Protein AF-C6HN87-F1 (afdb_monomer_lite)

Structure (mmCIF, N/CA/C/O backbone):
data_AF-C6HN87-F1
#
_entry.id   AF-C6HN87-F1
#
loop_
_atom_site.group_PDB
_atom_site.id
_atom_site.type_symbol
_atom_site.label_atom_id
_atom_site.label_alt_id
_atom_site.label_comp_id
_atom_site.label_asym_id
_atom_site.label_entity_id
_atom_site.label_seq_id
_atom_site.pdbx_PDB_ins_code
_atom_site.Cartn_x
_atom_site.Cartn_y
_atom_site.Cartn_z
_atom_site.occupancy
_atom_site.B_iso_or_equiv
_atom_site.auth_seq_id
_atom_site.auth_comp_id
_atom_site.auth_asym_id
_atom_site.auth_atom_id
_atom_site.pdbx_PDB_model_num
ATOM 1 N N . MET A 1 1 ? -35.571 8.507 14.177 1.00 40.25 1 MET A N 1
ATOM 2 C CA . MET A 1 1 ? -35.336 7.620 13.005 1.00 40.25 1 MET A CA 1
ATOM 3 C C . MET A 1 1 ? -34.527 8.359 11.933 1.00 40.25 1 MET A C 1
ATOM 5 O O . MET A 1 1 ? -35.086 9.188 11.233 1.00 40.25 1 MET A O 1
ATOM 9 N N . SER A 1 2 ? -33.216 8.105 11.795 1.00 52.00 2 SER A N 1
ATOM 10 C CA . SER A 1 2 ? -32.386 8.744 10.750 1.00 52.00 2 SER A CA 1
ATOM 11 C C . SER A 1 2 ? -32.414 7.932 9.446 1.00 52.00 2 SER A C 1
ATOM 13 O O . SER A 1 2 ? -31.887 6.820 9.374 1.00 52.00 2 SER A O 1
ATOM 15 N N . LYS A 1 3 ? -33.056 8.481 8.406 1.00 55.38 3 LYS A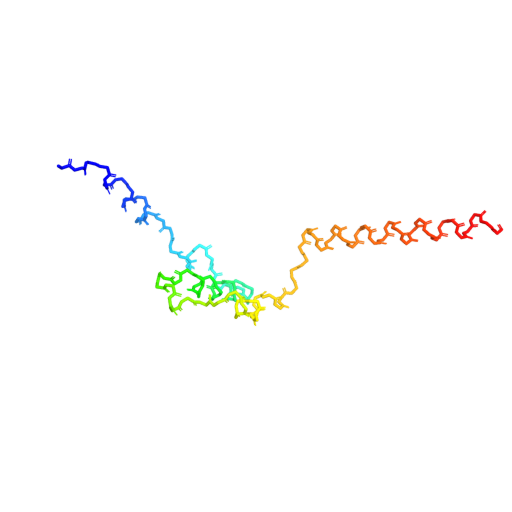 N 1
ATOM 16 C CA . LYS A 1 3 ? -33.322 7.832 7.103 1.00 55.38 3 LYS A CA 1
ATOM 17 C C . LYS A 1 3 ? -32.118 7.795 6.136 1.00 55.38 3 LYS A C 1
ATOM 19 O O . LYS A 1 3 ? -32.253 7.269 5.039 1.00 55.38 3 LYS A O 1
ATOM 24 N N . ARG A 1 4 ? -30.925 8.270 6.523 1.00 54.31 4 ARG A N 1
ATOM 25 C CA . ARG A 1 4 ? -29.750 8.393 5.620 1.00 54.31 4 ARG A CA 1
ATOM 26 C C . ARG A 1 4 ? -28.859 7.147 5.476 1.00 54.31 4 ARG A C 1
ATOM 28 O O . ARG A 1 4 ? -27.932 7.150 4.675 1.00 54.31 4 ARG A O 1
ATOM 35 N N . ARG A 1 5 ? -29.118 6.054 6.203 1.00 57.97 5 ARG A N 1
ATOM 36 C CA . ARG A 1 5 ? -28.205 4.884 6.247 1.00 57.97 5 ARG A CA 1
ATOM 37 C C . ARG A 1 5 ? -28.415 3.826 5.153 1.00 57.97 5 ARG A C 1
ATOM 39 O O . ARG A 1 5 ? -27.564 2.956 4.987 1.00 57.97 5 ARG A O 1
ATOM 46 N N . LYS A 1 6 ? -29.535 3.848 4.421 1.00 56.31 6 LYS A N 1
ATOM 47 C CA . LYS A 1 6 ? -29.898 2.746 3.504 1.00 56.31 6 LYS A CA 1
ATOM 48 C C . LYS A 1 6 ? -29.148 2.789 2.169 1.00 56.31 6 LYS A C 1
ATOM 50 O O . LYS A 1 6 ? -28.770 1.736 1.666 1.00 56.31 6 LYS A O 1
ATOM 55 N N . HIS A 1 7 ? -28.883 3.977 1.625 1.00 57.66 7 HIS A N 1
ATOM 56 C CA . HIS A 1 7 ? -28.232 4.101 0.317 1.00 57.66 7 HIS A CA 1
ATOM 57 C C . HIS A 1 7 ? -26.739 3.752 0.368 1.00 57.66 7 HIS A C 1
ATOM 59 O O . HIS A 1 7 ? -26.302 2.929 -0.429 1.00 57.66 7 HIS A O 1
ATOM 65 N N . HIS A 1 8 ? -25.987 4.232 1.367 1.00 63.31 8 HIS A N 1
ATOM 66 C CA . HIS A 1 8 ? -24.562 3.891 1.537 1.00 63.31 8 HIS A CA 1
ATOM 67 C C . HIS A 1 8 ? -24.301 2.378 1.583 1.00 63.31 8 HIS A C 1
ATOM 69 O O . HIS A 1 8 ? -23.377 1.885 0.945 1.00 63.31 8 HIS A O 1
ATOM 75 N N . ARG A 1 9 ? -25.149 1.615 2.285 1.00 66.56 9 ARG A N 1
ATOM 76 C CA . ARG A 1 9 ? -25.008 0.152 2.386 1.00 66.56 9 ARG A CA 1
ATOM 77 C C . ARG A 1 9 ? -25.241 -0.559 1.052 1.00 66.56 9 ARG A C 1
ATOM 79 O O . ARG A 1 9 ? -24.617 -1.587 0.808 1.00 66.56 9 ARG A O 1
ATOM 86 N N . LYS A 1 10 ? -26.134 -0.030 0.207 1.00 72.62 10 LYS A N 1
ATOM 87 C CA . LYS A 1 10 ? -26.395 -0.569 -1.135 1.00 72.62 10 LYS A CA 1
ATOM 88 C C . LYS A 1 10 ? -25.194 -0.340 -2.054 1.00 72.62 10 LYS A C 1
ATOM 90 O O . LYS A 1 10 ? -24.808 -1.272 -2.742 1.00 72.62 10 LYS A O 1
ATOM 95 N N . TYR A 1 11 ? -24.580 0.845 -2.001 1.00 71.25 11 TYR A N 1
ATOM 96 C CA . TYR A 1 11 ? -23.371 1.146 -2.775 1.00 71.25 11 TYR A CA 1
ATOM 97 C C . TYR A 1 11 ? -22.206 0.238 -2.391 1.00 71.25 11 TYR A C 1
ATOM 99 O O . TYR A 1 11 ? -21.653 -0.416 -3.263 1.00 71.25 11 TYR A O 1
ATOM 107 N N . VAL A 1 12 ? -21.899 0.115 -1.094 1.00 76.00 12 VAL A N 1
ATOM 108 C CA . VAL A 1 12 ? -20.794 -0.739 -0.618 1.00 76.00 12 VAL A CA 1
ATOM 109 C C . VAL A 1 12 ? -20.997 -2.206 -1.018 1.00 76.00 12 VAL A C 1
ATOM 111 O O . VAL A 1 12 ? -20.044 -2.871 -1.398 1.00 76.00 12 VAL A O 1
ATOM 114 N N . ARG A 1 13 ? -22.241 -2.706 -0.996 1.00 72.25 13 ARG A N 1
ATOM 115 C CA . ARG A 1 13 ? -22.568 -4.076 -1.430 1.00 72.25 13 ARG A CA 1
ATOM 116 C C . ARG A 1 13 ? -22.418 -4.318 -2.932 1.00 72.25 13 ARG A C 1
ATOM 118 O O . ARG A 1 13 ? -22.232 -5.461 -3.320 1.00 72.25 13 ARG A O 1
ATOM 125 N N . ALA A 1 14 ? -22.550 -3.280 -3.751 1.00 79.44 14 ALA A N 1
ATOM 126 C CA . ALA A 1 14 ? -22.377 -3.368 -5.199 1.00 79.44 14 ALA A CA 1
ATOM 127 C C . ALA A 1 14 ? -20.916 -3.146 -5.632 1.00 79.44 14 ALA A C 1
ATOM 129 O O . ALA A 1 14 ? -20.616 -3.243 -6.821 1.00 79.44 14 ALA A O 1
ATOM 130 N N . MET A 1 15 ? -20.009 -2.828 -4.700 1.00 84.44 15 MET A N 1
ATOM 131 C CA . MET A 1 15 ? -18.594 -2.678 -5.021 1.00 84.44 15 MET A CA 1
ATOM 132 C C . MET A 1 15 ? -17.928 -4.043 -5.160 1.00 84.44 15 MET A C 1
ATOM 134 O O . MET A 1 15 ? -18.169 -4.953 -4.367 1.00 84.44 15 MET A O 1
ATOM 138 N N . LYS A 1 16 ? -17.062 -4.150 -6.169 1.00 85.12 16 LYS A N 1
ATOM 139 C CA . LYS A 1 16 ? -16.199 -5.314 -6.367 1.00 85.12 16 LYS A CA 1
ATOM 140 C C . LYS A 1 16 ? -15.293 -5.497 -5.157 1.00 85.12 16 LYS A C 1
ATOM 142 O O . LYS A 1 16 ? -14.814 -4.516 -4.579 1.00 85.12 16 LYS A O 1
ATOM 147 N N . GLN A 1 17 ? -15.033 -6.747 -4.798 1.00 87.25 17 GLN A N 1
ATOM 148 C CA . GLN A 1 17 ? -14.047 -7.039 -3.766 1.00 87.25 17 GLN A CA 1
ATOM 149 C C . GLN A 1 17 ? -12.642 -6.690 -4.268 1.00 87.25 17 GLN A C 1
ATOM 151 O O . GLN A 1 17 ? -12.362 -6.721 -5.466 1.00 87.25 17 GLN A O 1
ATOM 156 N N . LEU A 1 18 ? -11.720 -6.395 -3.348 1.00 86.12 18 LEU A N 1
ATOM 157 C CA . LEU A 1 18 ? -10.367 -5.952 -3.707 1.00 86.12 18 LEU A CA 1
ATOM 158 C C . LEU A 1 18 ? -9.631 -6.951 -4.623 1.00 86.12 18 LEU A C 1
ATOM 160 O O . LEU A 1 18 ? -8.915 -6.544 -5.529 1.00 86.12 18 LEU A O 1
ATOM 164 N N . HIS A 1 19 ? -9.848 -8.255 -4.422 1.00 86.75 19 HIS A N 1
ATOM 165 C CA . HIS A 1 19 ? -9.251 -9.317 -5.242 1.00 86.75 19 HIS A CA 1
ATOM 166 C C . HIS A 1 19 ? -9.881 -9.464 -6.637 1.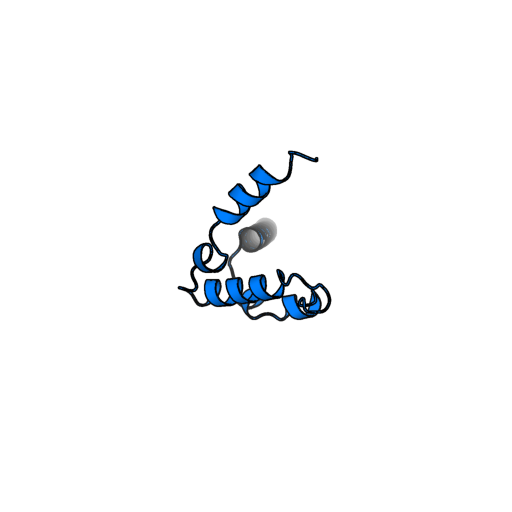00 86.75 19 HIS A C 1
ATOM 168 O O . HIS A 1 19 ? -9.255 -10.029 -7.527 1.00 86.75 19 HIS A O 1
ATOM 174 N N . GLU A 1 20 ? -11.106 -8.974 -6.830 1.00 89.25 20 GLU A N 1
ATOM 175 C CA . GLU A 1 20 ? -11.756 -8.903 -8.144 1.00 89.25 20 GLU A CA 1
ATOM 176 C C . GLU A 1 20 ? -11.357 -7.626 -8.888 1.00 89.25 20 GLU A C 1
ATOM 178 O O . GLU A 1 20 ? -11.311 -7.608 -10.116 1.00 89.25 20 GLU A O 1
ATOM 183 N N . PHE A 1 21 ? -11.078 -6.549 -8.146 1.00 89.31 21 PHE A N 1
ATOM 184 C CA . PHE A 1 21 ? -10.603 -5.287 -8.706 1.00 89.31 21 PHE A CA 1
ATOM 185 C C . PHE A 1 21 ? -9.137 -5.365 -9.151 1.00 89.31 21 PHE A C 1
ATOM 187 O O . PHE A 1 21 ? -8.788 -4.810 -10.189 1.00 89.31 21 PHE A O 1
ATOM 194 N N . ILE A 1 22 ? -8.294 -6.079 -8.396 1.00 89.69 22 ILE A N 1
ATOM 195 C CA . ILE A 1 22 ? -6.876 -6.307 -8.708 1.00 89.69 22 ILE A CA 1
ATOM 196 C C . ILE A 1 22 ? -6.650 -7.818 -8.812 1.00 89.69 22 ILE A C 1
ATOM 198 O O . ILE A 1 22 ? -6.325 -8.471 -7.814 1.00 89.69 22 ILE A O 1
ATOM 202 N N . PRO A 1 23 ? -6.837 -8.403 -10.007 1.00 90.25 23 PRO A N 1
ATOM 203 C CA . PRO A 1 23 ? -6.600 -9.820 -10.221 1.00 90.25 23 PRO A CA 1
ATOM 204 C C . PRO A 1 23 ? -5.121 -10.148 -10.024 1.00 90.25 23 PRO A C 1
ATOM 206 O O . PRO A 1 23 ? -4.245 -9.542 -10.640 1.00 90.25 23 PRO A O 1
ATOM 209 N N . ALA A 1 24 ? -4.842 -11.158 -9.205 1.00 90.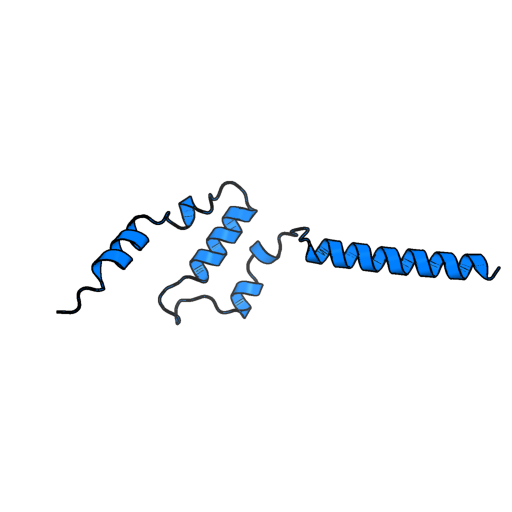00 24 ALA A N 1
ATOM 210 C CA . ALA A 1 24 ? -3.504 -11.662 -8.892 1.00 90.00 24 ALA A CA 1
ATOM 211 C C . ALA A 1 24 ? -2.870 -12.472 -10.051 1.00 90.00 24 ALA A C 1
ATOM 213 O O . ALA A 1 24 ? -2.308 -13.548 -9.840 1.00 90.00 24 ALA A O 1
ATOM 214 N N . THR A 1 25 ? -2.995 -11.980 -11.284 1.00 91.50 25 THR A N 1
ATOM 215 C CA . THR A 1 25 ? -2.535 -12.636 -12.518 1.00 91.50 25 THR A CA 1
ATOM 216 C C . THR A 1 25 ? -1.032 -12.484 -12.736 1.00 91.50 25 THR A C 1
ATOM 218 O O . THR A 1 25 ? -0.385 -13.419 -13.198 1.00 91.50 25 THR A O 1
ATOM 221 N N . THR A 1 26 ? -0.457 -11.345 -12.349 1.00 90.50 26 THR A N 1
ATOM 222 C CA . THR A 1 26 ? 0.981 -11.056 -12.450 1.00 90.50 26 THR A CA 1
ATOM 223 C C . THR A 1 26 ? 1.643 -11.047 -11.065 1.00 90.50 26 THR A C 1
ATOM 225 O O . THR A 1 26 ? 0.954 -10.808 -10.068 1.00 90.50 26 THR A O 1
ATOM 228 N N . PRO A 1 27 ? 2.967 -11.291 -10.955 1.00 89.31 27 PRO A N 1
ATOM 229 C CA . PRO A 1 27 ? 3.715 -11.108 -9.704 1.00 89.31 27 PRO A CA 1
ATOM 230 C C . PRO A 1 27 ? 3.521 -9.708 -9.106 1.00 89.31 27 PRO A C 1
ATOM 232 O O . PRO A 1 27 ? 3.216 -9.586 -7.920 1.00 89.31 27 PRO A O 1
ATOM 235 N N . PHE A 1 28 ? 3.515 -8.688 -9.966 1.00 89.44 28 PHE A N 1
ATOM 236 C CA . PHE A 1 28 ? 3.197 -7.314 -9.593 1.00 89.44 28 PHE A CA 1
ATOM 237 C C . PHE A 1 28 ? 1.836 -7.175 -8.929 1.00 89.44 28 PHE A C 1
ATOM 239 O O . PHE A 1 28 ? 1.746 -6.704 -7.795 1.00 89.44 28 PHE A O 1
ATOM 246 N N . ASN A 1 29 ? 0.771 -7.659 -9.570 1.00 90.94 29 ASN A N 1
ATOM 247 C CA . ASN A 1 29 ? -0.568 -7.573 -8.992 1.00 90.94 29 ASN A CA 1
ATOM 248 C C . ASN A 1 29 ? -0.702 -8.420 -7.722 1.00 90.94 29 ASN A C 1
ATOM 250 O O . ASN A 1 29 ? -1.427 -8.029 -6.809 1.00 90.94 29 ASN A O 1
ATOM 254 N N . LYS A 1 30 ? 0.002 -9.557 -7.627 1.00 92.94 30 LYS A N 1
ATOM 255 C CA . LYS A 1 30 ? 0.055 -10.375 -6.404 1.00 92.94 30 LYS A CA 1
ATOM 256 C C . LYS A 1 30 ? 0.650 -9.581 -5.244 1.00 92.94 30 LYS A C 1
ATOM 258 O O . LYS A 1 30 ? 0.033 -9.508 -4.182 1.00 92.94 30 LYS A O 1
ATOM 263 N N . HIS A 1 31 ? 1.811 -8.961 -5.449 1.00 93.25 31 HIS A N 1
ATOM 264 C CA . HIS A 1 31 ? 2.464 -8.147 -4.427 1.00 93.25 31 HIS A CA 1
ATOM 265 C C . HIS A 1 31 ? 1.686 -6.863 -4.124 1.00 93.25 31 HIS A C 1
ATOM 267 O O . HIS A 1 31 ? 1.609 -6.455 -2.966 1.00 93.25 31 HIS A O 1
ATOM 273 N N . PHE A 1 32 ? 1.056 -6.256 -5.126 1.00 92.62 32 PHE A N 1
ATOM 274 C CA . PHE A 1 32 ? 0.227 -5.072 -4.935 1.00 92.62 32 PHE A CA 1
ATOM 275 C C . PHE A 1 32 ? -1.010 -5.382 -4.086 1.00 92.62 32 PHE A C 1
ATOM 277 O O . PHE A 1 32 ? -1.287 -4.698 -3.098 1.00 92.62 32 PHE A O 1
ATOM 284 N N . LEU A 1 33 ? -1.720 -6.463 -4.421 1.00 94.56 33 LEU A N 1
ATOM 285 C CA . LEU A 1 33 ? -2.888 -6.923 -3.679 1.00 94.56 33 LEU A CA 1
ATOM 286 C C . LEU A 1 33 ? -2.531 -7.285 -2.231 1.00 94.56 33 LEU A C 1
ATOM 288 O O . LEU A 1 33 ? -3.285 -6.946 -1.317 1.00 94.56 33 LEU A O 1
ATOM 292 N N . ASP A 1 34 ? -1.391 -7.946 -2.008 1.00 94.94 34 ASP A N 1
ATOM 293 C CA . ASP A 1 34 ? -0.920 -8.275 -0.657 1.00 94.94 34 ASP A CA 1
ATOM 294 C C . ASP A 1 34 ? -0.634 -7.017 0.174 1.00 94.94 34 ASP A C 1
ATOM 296 O O . ASP A 1 34 ? -1.126 -6.882 1.299 1.00 94.94 34 ASP A O 1
ATOM 300 N N . LEU A 1 35 ? 0.066 -6.039 -0.411 1.00 95.50 35 LEU A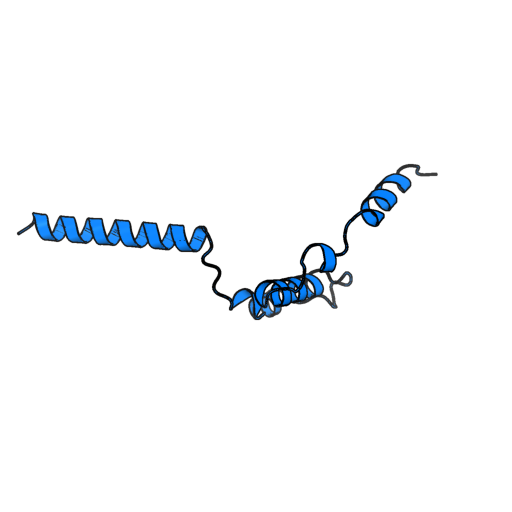 N 1
ATOM 301 C CA . LEU A 1 35 ? 0.341 -4.763 0.244 1.00 95.50 35 LEU A CA 1
ATOM 302 C C . LEU A 1 35 ? -0.956 -4.056 0.663 1.00 95.50 35 LEU A C 1
ATOM 304 O O . LEU A 1 35 ? -1.096 -3.652 1.821 1.00 95.50 35 LEU A O 1
ATOM 308 N N . LEU A 1 36 ? -1.926 -3.943 -0.249 1.00 94.88 36 LEU A N 1
ATOM 309 C CA . LEU A 1 36 ? -3.197 -3.272 0.031 1.00 94.88 36 LEU A CA 1
ATOM 310 C C . LEU A 1 36 ? -4.022 -3.994 1.096 1.00 94.88 36 LEU A C 1
ATOM 312 O O . LEU A 1 36 ? -4.608 -3.333 1.954 1.00 94.88 36 LEU A O 1
ATOM 316 N N . ARG A 1 37 ? -4.028 -5.332 1.110 1.00 94.62 37 ARG A N 1
ATOM 317 C CA . ARG A 1 37 ? -4.687 -6.106 2.176 1.00 94.62 37 ARG A CA 1
ATOM 318 C C . ARG A 1 37 ? -4.124 -5.774 3.555 1.00 94.62 37 ARG A C 1
ATOM 320 O O . ARG A 1 37 ? -4.884 -5.712 4.517 1.00 94.62 37 ARG A O 1
ATOM 327 N N . ARG A 1 38 ? -2.816 -5.520 3.651 1.00 95.00 38 ARG A N 1
ATOM 328 C CA . ARG A 1 38 ? -2.132 -5.177 4.908 1.00 95.00 38 ARG A CA 1
ATOM 329 C C . ARG A 1 38 ? -2.312 -3.709 5.312 1.00 95.00 38 ARG A C 1
ATOM 331 O O . ARG A 1 38 ? -2.298 -3.406 6.505 1.00 95.00 38 ARG A O 1
ATOM 338 N N . ILE A 1 39 ? -2.511 -2.805 4.347 1.00 95.56 39 ILE A N 1
ATOM 339 C CA . ILE A 1 39 ? -2.799 -1.377 4.584 1.00 95.56 39 ILE A CA 1
ATOM 340 C C . ILE A 1 39 ? -4.268 -1.155 4.963 1.00 95.56 39 ILE A C 1
ATOM 342 O O . ILE A 1 39 ? -4.559 -0.373 5.866 1.00 95.56 39 ILE A O 1
ATOM 346 N N . PHE A 1 40 ? -5.203 -1.848 4.314 1.00 93.25 40 PHE A N 1
ATOM 347 C CA . PHE A 1 40 ? -6.644 -1.682 4.537 1.00 93.25 40 PHE A CA 1
ATOM 348 C C . PHE A 1 40 ? -7.207 -2.546 5.669 1.00 93.25 40 PHE A C 1
ATOM 350 O O . PHE A 1 40 ? -8.420 -2.734 5.767 1.00 93.25 40 PHE A O 1
ATOM 357 N N . VAL A 1 41 ? -6.351 -3.031 6.571 1.00 93.75 41 VAL A N 1
ATOM 358 C CA . VAL A 1 41 ? -6.806 -3.658 7.815 1.00 93.75 41 VAL A CA 1
ATOM 359 C C . VAL A 1 41 ? -7.611 -2.638 8.624 1.00 93.75 41 VAL A C 1
ATOM 361 O O . VAL A 1 41 ? -7.170 -1.503 8.856 1.00 93.75 41 VAL A O 1
ATOM 364 N N . TYR A 1 42 ? -8.816 -3.048 9.024 1.00 90.12 42 TYR A N 1
ATOM 365 C CA . TYR A 1 42 ? -9.769 -2.201 9.740 1.00 90.12 42 TYR A CA 1
ATOM 366 C C . TYR A 1 42 ? -9.219 -1.749 11.095 1.00 90.12 42 TYR A C 1
ATOM 368 O O . TYR A 1 42 ? -9.225 -0.558 11.395 1.00 90.12 42 TYR A O 1
ATOM 376 N N . ASP A 1 43 ? -8.705 -2.694 11.884 1.00 94.00 43 ASP A N 1
ATOM 377 C CA . ASP A 1 43 ? -8.068 -2.394 13.161 1.00 94.00 43 ASP A CA 1
ATOM 378 C C . ASP A 1 43 ? -6.691 -1.735 12.937 1.00 94.00 43 ASP A C 1
ATOM 380 O O . ASP A 1 43 ? -5.797 -2.369 12.366 1.00 94.00 43 ASP A O 1
ATOM 384 N N . PRO A 1 44 ? -6.477 -0.486 13.391 1.00 92.06 44 PRO A N 1
ATOM 385 C CA . PRO A 1 44 ? -5.207 0.210 13.211 1.00 92.06 44 PRO A CA 1
ATOM 386 C C . PRO A 1 44 ? -4.040 -0.463 13.941 1.00 92.06 44 PRO A C 1
ATOM 388 O O . PRO A 1 44 ? -2.907 -0.321 13.491 1.00 92.06 44 PRO A O 1
ATOM 391 N N . LYS A 1 45 ? -4.289 -1.206 15.031 1.00 93.50 45 LYS A N 1
ATOM 392 C CA . LYS A 1 45 ? -3.224 -1.921 15.760 1.00 93.50 45 LYS A CA 1
ATOM 393 C C . LYS A 1 45 ? -2.692 -3.118 14.974 1.00 93.50 45 LYS A C 1
ATOM 395 O O . LYS A 1 45 ? -1.520 -3.457 15.090 1.00 93.50 45 LYS A O 1
ATOM 400 N N . SER A 1 46 ? -3.555 -3.723 14.163 1.00 93.19 46 SER A N 1
ATOM 401 C CA . SER A 1 46 ? -3.237 -4.861 13.297 1.00 93.19 46 SER A CA 1
ATOM 402 C C . SER A 1 46 ? -2.748 -4.438 11.902 1.00 93.19 46 SER A C 1
ATOM 404 O O . SER A 1 46 ? -2.312 -5.275 11.111 1.00 93.19 46 SER A O 1
ATOM 406 N N . ARG A 1 47 ? -2.828 -3.142 11.573 1.00 96.50 47 ARG A N 1
ATOM 407 C CA . ARG A 1 47 ? -2.401 -2.580 10.286 1.00 96.50 47 ARG A CA 1
ATOM 408 C C . ARG A 1 47 ? -0.880 -2.496 10.197 1.00 96.50 47 ARG A C 1
ATOM 410 O O . ARG A 1 47 ? -0.198 -2.151 11.159 1.00 96.50 47 ARG A O 1
ATOM 417 N N . ILE A 1 48 ? -0.342 -2.752 9.007 1.00 96.81 48 ILE A N 1
ATOM 418 C CA . ILE A 1 48 ? 1.087 -2.570 8.738 1.00 96.81 48 ILE A CA 1
ATOM 419 C C . ILE A 1 48 ? 1.511 -1.103 8.939 1.00 96.81 48 ILE A C 1
ATOM 421 O O . ILE A 1 48 ? 0.810 -0.172 8.543 1.00 96.81 48 ILE A O 1
ATOM 425 N N . THR A 1 49 ? 2.688 -0.884 9.524 1.00 96.31 49 THR A N 1
ATOM 426 C CA . THR A 1 49 ? 3.266 0.465 9.658 1.00 96.31 49 THR A CA 1
ATOM 427 C C . THR A 1 49 ? 3.864 0.954 8.337 1.00 96.31 49 THR A C 1
ATOM 429 O O . THR A 1 49 ? 4.274 0.149 7.500 1.00 96.31 49 THR A O 1
ATOM 432 N N . ALA A 1 50 ? 4.026 2.270 8.169 1.00 94.19 50 ALA A N 1
ATOM 433 C CA . ALA A 1 50 ? 4.671 2.839 6.979 1.00 94.19 50 ALA A CA 1
ATOM 434 C C . ALA A 1 50 ? 6.083 2.263 6.742 1.00 94.19 50 ALA A C 1
ATOM 436 O O . ALA A 1 50 ? 6.425 1.870 5.630 1.00 94.19 50 ALA A O 1
ATOM 437 N N . LYS A 1 51 ? 6.883 2.111 7.807 1.00 95.31 51 LYS A N 1
ATOM 438 C CA . LYS A 1 51 ? 8.234 1.526 7.732 1.00 95.31 51 LYS A CA 1
ATOM 439 C C . LYS A 1 51 ? 8.221 0.069 7.261 1.00 95.31 51 LYS A C 1
ATOM 441 O O . LYS A 1 51 ? 9.143 -0.362 6.577 1.00 95.31 51 LYS A O 1
ATOM 446 N N . GLN A 1 52 ? 7.208 -0.702 7.647 1.00 95.00 52 GLN A N 1
ATOM 447 C CA . GLN A 1 52 ? 7.039 -2.079 7.185 1.00 95.00 52 GLN A CA 1
ATOM 448 C C . GLN A 1 52 ? 6.504 -2.126 5.746 1.00 95.00 52 GLN A C 1
ATOM 450 O O . GLN A 1 52 ? 6.954 -2.968 4.975 1.00 95.00 52 GLN A O 1
ATOM 455 N N . ALA A 1 53 ? 5.606 -1.211 5.369 1.00 94.88 53 ALA A N 1
ATOM 456 C CA . ALA A 1 53 ? 5.088 -1.094 4.008 1.00 94.88 53 ALA A CA 1
ATOM 457 C C . ALA A 1 53 ? 6.204 -0.780 3.002 1.00 94.88 53 ALA A C 1
ATOM 459 O O . ALA A 1 53 ? 6.300 -1.455 1.985 1.00 94.88 53 ALA A O 1
ATOM 460 N N . LEU A 1 54 ? 7.117 0.140 3.328 1.00 92.31 54 LEU A N 1
ATOM 461 C CA . LEU A 1 54 ? 8.276 0.459 2.481 1.00 92.31 54 LEU A CA 1
ATOM 462 C C . LEU A 1 54 ? 9.218 -0.735 2.249 1.00 92.31 54 LEU A C 1
ATOM 464 O O . LEU A 1 54 ? 9.952 -0.763 1.268 1.00 92.31 54 LEU A O 1
ATOM 468 N N . LYS A 1 55 ? 9.209 -1.737 3.137 1.00 94.50 55 LYS A N 1
ATOM 469 C CA . LYS A 1 55 ? 9.999 -2.971 2.980 1.00 94.50 55 LYS A CA 1
ATOM 470 C C . LYS A 1 55 ? 9.293 -4.038 2.135 1.00 94.50 55 LYS A C 1
ATOM 472 O O . LYS A 1 55 ? 9.860 -5.112 1.926 1.00 94.50 55 LYS A O 1
ATOM 477 N N . HIS A 1 56 ? 8.060 -3.788 1.701 1.00 94.94 56 HIS A N 1
ATOM 478 C CA . HIS A 1 56 ? 7.254 -4.758 0.973 1.00 94.94 56 HIS A CA 1
ATOM 479 C C . HIS A 1 56 ? 7.843 -5.060 -0.419 1.00 94.94 56 HIS A C 1
ATOM 481 O O . HIS A 1 56 ? 8.291 -4.126 -1.085 1.00 94.94 56 HIS A O 1
ATOM 487 N N . PRO A 1 57 ? 7.805 -6.321 -0.906 1.00 92.62 57 PRO A N 1
ATOM 488 C CA . PRO A 1 57 ? 8.327 -6.693 -2.227 1.00 92.62 57 PRO A CA 1
ATOM 489 C C . PRO A 1 57 ? 7.765 -5.877 -3.393 1.00 92.62 57 PRO A C 1
ATOM 491 O O . PRO A 1 57 ? 8.479 -5.644 -4.357 1.00 92.62 57 PRO A O 1
ATOM 494 N N . TRP A 1 58 ? 6.531 -5.381 -3.271 1.00 91.56 58 TRP A N 1
ATOM 495 C CA . TRP A 1 58 ? 5.914 -4.514 -4.282 1.00 91.56 58 TRP A CA 1
ATOM 496 C C . TRP A 1 58 ? 6.760 -3.272 -4.611 1.00 91.56 58 TRP A C 1
ATOM 498 O O . TRP A 1 58 ? 6.867 -2.901 -5.768 1.00 91.56 58 TRP A O 1
ATOM 508 N N . PHE A 1 59 ? 7.431 -2.676 -3.618 1.00 88.25 59 PHE A N 1
ATOM 509 C CA . PHE A 1 59 ? 8.309 -1.516 -3.834 1.00 88.25 59 PHE A CA 1
ATOM 510 C C . PHE A 1 59 ? 9.680 -1.876 -4.425 1.00 88.25 59 PHE A C 1
ATOM 512 O O . PHE A 1 59 ? 10.457 -0.983 -4.749 1.00 88.25 59 PHE A O 1
ATOM 519 N N . LYS A 1 60 ? 10.016 -3.168 -4.519 1.00 83.94 60 LYS A N 1
ATOM 520 C CA . LYS A 1 60 ? 11.267 -3.634 -5.134 1.00 83.94 60 LYS A CA 1
ATOM 521 C C . LYS A 1 60 ? 11.114 -3.906 -6.624 1.00 83.94 60 LYS A C 1
ATOM 523 O O . LYS A 1 60 ? 12.122 -3.973 -7.321 1.00 83.94 60 LYS A O 1
ATOM 528 N N . GLU A 1 61 ? 9.889 -4.101 -7.100 1.00 74.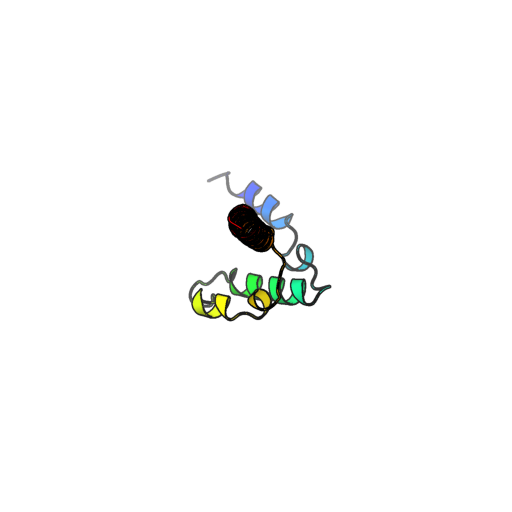00 61 GLU A N 1
ATOM 529 C CA . GLU A 1 61 ? 9.643 -4.232 -8.527 1.00 74.00 61 GLU A CA 1
ATOM 530 C C . GLU A 1 61 ? 9.823 -2.859 -9.177 1.00 74.00 61 GLU A C 1
ATOM 532 O O . GLU A 1 61 ? 9.157 -1.889 -8.816 1.00 74.00 61 GLU A O 1
ATOM 537 N N . SER A 1 62 ? 10.782 -2.760 -10.101 1.00 62.06 62 SER A N 1
ATOM 538 C CA . SER A 1 62 ? 11.041 -1.520 -10.823 1.00 62.06 62 SER A CA 1
ATOM 539 C C . SER A 1 62 ? 9.887 -1.257 -11.781 1.00 62.06 62 SER A C 1
ATOM 541 O O . SER A 1 62 ? 9.825 -1.823 -12.874 1.00 62.06 62 SER A O 1
ATOM 543 N N . ILE A 1 63 ? 8.972 -0.391 -11.375 1.00 66.44 63 ILE A N 1
ATOM 544 C CA . ILE A 1 63 ? 8.047 0.230 -12.307 1.00 66.44 63 ILE A CA 1
ATOM 545 C C . ILE A 1 63 ? 8.825 1.384 -12.928 1.00 66.44 63 ILE A C 1
ATOM 547 O O . ILE A 1 63 ? 9.294 2.275 -12.216 1.00 66.44 63 ILE A O 1
ATOM 551 N N . ILE A 1 64 ? 9.011 1.347 -14.244 1.00 57.56 64 ILE A N 1
ATOM 552 C CA . ILE A 1 64 ? 9.371 2.547 -14.993 1.00 57.56 64 ILE A CA 1
ATOM 553 C C . ILE A 1 64 ? 8.126 3.434 -14.920 1.00 57.56 64 ILE A C 1
ATOM 555 O O . ILE A 1 64 ? 7.200 3.285 -15.707 1.00 57.56 64 ILE A O 1
ATOM 559 N N . ASP A 1 65 ? 8.040 4.224 -13.856 1.00 63.81 65 ASP A N 1
ATOM 560 C CA . ASP A 1 65 ? 6.960 5.179 -13.642 1.00 63.81 65 ASP A CA 1
ATOM 561 C C . ASP A 1 65 ? 7.280 6.493 -14.364 1.00 63.81 65 ASP A C 1
ATOM 563 O O . ASP A 1 65 ? 8.455 6.828 -14.552 1.00 63.81 65 ASP A O 1
ATOM 567 N N . ASP A 1 66 ? 6.255 7.267 -14.717 1.00 65.75 66 ASP A N 1
ATOM 568 C CA . ASP A 1 66 ? 6.398 8.533 -15.449 1.00 65.75 66 ASP A CA 1
ATOM 569 C C . ASP A 1 66 ? 7.340 9.513 -14.726 1.00 65.75 66 ASP A C 1
ATOM 571 O O . ASP A 1 66 ? 8.098 10.251 -15.359 1.00 65.75 66 ASP A O 1
ATOM 575 N N . GLY A 1 67 ? 7.373 9.479 -13.387 1.00 67.12 67 GLY A N 1
ATOM 576 C CA . GLY A 1 67 ? 8.331 10.258 -12.597 1.00 67.12 67 GLY A CA 1
ATOM 577 C C . GLY A 1 67 ? 9.787 9.799 -12.763 1.00 67.12 67 GLY A C 1
ATOM 578 O O . GLY A 1 67 ? 10.708 10.622 -12.756 1.00 67.12 67 GLY A O 1
ATOM 579 N N . THR A 1 68 ? 10.006 8.497 -12.957 1.00 73.69 68 THR A N 1
ATOM 580 C CA . THR A 1 68 ? 11.333 7.918 -13.223 1.00 73.69 68 THR A CA 1
ATOM 581 C C . THR A 1 68 ? 11.814 8.292 -14.627 1.00 73.69 68 THR A C 1
ATOM 583 O O . THR A 1 68 ? 12.973 8.684 -14.792 1.00 73.69 68 THR A O 1
ATOM 586 N N . GLU A 1 69 ? 10.921 8.264 -15.618 1.00 73.19 69 GLU A N 1
ATOM 587 C CA . GLU A 1 69 ? 11.231 8.679 -16.992 1.00 73.19 69 GLU A CA 1
ATOM 588 C C . GLU A 1 69 ? 11.473 10.188 -17.100 1.00 73.19 69 GLU A C 1
ATOM 590 O O . GLU A 1 69 ? 12.443 10.611 -17.730 1.00 73.19 69 GLU A O 1
ATOM 595 N N . ALA A 1 70 ? 10.684 11.016 -16.410 1.00 80.19 70 ALA A N 1
ATOM 596 C CA . ALA A 1 70 ? 10.898 12.463 -16.371 1.00 80.19 70 ALA A CA 1
ATOM 597 C C . ALA A 1 70 ? 12.282 12.831 -15.802 1.00 80.19 70 ALA A C 1
ATOM 599 O O . ALA A 1 70 ? 12.985 13.683 -16.358 1.00 80.19 70 ALA A O 1
ATOM 600 N N . LEU A 1 71 ? 12.716 12.156 -14.728 1.00 79.12 71 LEU A N 1
ATOM 601 C CA . LEU A 1 71 ? 14.059 12.339 -14.171 1.00 79.12 71 LEU A CA 1
ATOM 602 C C . LEU A 1 71 ? 15.142 11.929 -15.178 1.00 79.12 71 LEU A C 1
ATOM 604 O O . LEU A 1 71 ? 16.138 12.645 -15.330 1.00 79.12 71 LEU A O 1
ATOM 608 N N . ARG A 1 72 ? 14.944 10.803 -15.873 1.00 80.88 72 ARG A N 1
ATOM 609 C CA . ARG A 1 72 ? 15.866 10.289 -16.893 1.00 80.88 72 ARG A CA 1
ATOM 610 C C . ARG A 1 72 ? 16.026 11.275 -18.049 1.00 80.88 72 ARG A C 1
ATOM 612 O O . ARG A 1 72 ? 17.154 11.632 -18.390 1.00 80.88 72 ARG A O 1
ATOM 619 N N . ILE A 1 73 ? 14.914 11.776 -18.588 1.00 83.12 73 ILE A N 1
ATOM 620 C CA . ILE A 1 73 ? 14.885 12.777 -19.663 1.00 83.12 73 ILE A CA 1
ATOM 621 C C . ILE A 1 73 ? 15.602 14.055 -19.213 1.00 83.12 73 ILE A C 1
ATOM 623 O O . ILE A 1 73 ? 16.493 14.547 -19.906 1.00 83.12 73 ILE A O 1
ATOM 627 N N . GLY A 1 74 ? 15.304 14.558 -18.011 1.00 87.50 74 GLY A N 1
ATOM 628 C CA . GLY A 1 74 ? 15.961 15.753 -17.475 1.00 87.50 74 GLY A CA 1
ATOM 629 C C . GLY A 1 74 ? 17.466 15.579 -17.220 1.00 87.50 74 GLY A C 1
ATOM 630 O O . GLY A 1 74 ? 18.234 16.540 -17.300 1.00 87.50 74 GLY A O 1
ATOM 631 N N . GLN A 1 75 ? 17.930 14.371 -16.890 1.00 89.75 75 GLN A N 1
ATOM 632 C CA . GLN A 1 75 ? 19.363 14.066 -16.793 1.00 89.75 75 GLN A CA 1
ATOM 633 C C . GLN A 1 75 ? 20.031 14.014 -18.169 1.00 89.75 75 GLN A C 1
ATOM 635 O O . GLN A 1 75 ? 21.141 14.529 -18.311 1.00 89.75 75 GLN A O 1
ATOM 640 N N . GLN A 1 76 ? 19.358 13.436 -19.166 1.00 89.38 76 GLN A N 1
ATOM 641 C CA . GLN A 1 76 ? 19.870 13.343 -20.530 1.00 89.38 76 GLN A CA 1
ATOM 642 C C . GLN A 1 76 ? 20.030 14.734 -21.158 1.00 89.38 76 GLN A C 1
ATOM 644 O O . GLN A 1 76 ? 21.131 15.081 -21.573 1.00 89.38 76 GLN A O 1
ATOM 649 N N . ILE A 1 77 ? 18.997 15.583 -21.073 1.00 89.88 77 ILE A N 1
ATOM 650 C CA . ILE A 1 77 ? 19.035 16.968 -21.578 1.00 89.88 77 ILE A CA 1
ATOM 651 C C . ILE A 1 77 ? 20.217 17.746 -20.981 1.00 89.88 77 ILE A C 1
ATOM 653 O O . ILE A 1 77 ? 20.936 18.445 -21.691 1.00 89.88 77 ILE A O 1
ATOM 657 N N . ARG A 1 78 ? 20.462 17.604 -19.671 1.00 88.88 78 ARG A N 1
ATOM 658 C CA . ARG A 1 78 ? 21.596 18.264 -19.003 1.00 88.88 78 ARG A CA 1
ATOM 659 C C . ARG A 1 78 ? 22.952 17.779 -19.515 1.00 88.88 78 ARG A C 1
ATOM 661 O O . ARG A 1 78 ? 23.858 18.596 -19.661 1.00 88.88 78 ARG A O 1
ATOM 668 N N . LYS A 1 79 ? 23.104 16.476 -19.771 1.00 88.56 79 LYS A N 1
ATOM 669 C CA . LYS A 1 79 ? 24.343 15.917 -20.332 1.00 88.56 79 LYS A CA 1
ATOM 670 C C . LYS A 1 79 ? 24.580 16.403 -21.759 1.00 88.56 79 LYS A C 1
ATOM 672 O O . LYS A 1 79 ? 25.699 16.800 -22.068 1.00 88.56 79 LYS A O 1
ATOM 677 N N . ASP A 1 80 ? 23.539 16.429 -22.584 1.00 87.69 80 ASP A N 1
ATOM 678 C CA . ASP A 1 80 ? 23.637 16.844 -23.987 1.00 87.69 80 ASP A CA 1
ATOM 679 C C . ASP A 1 80 ? 23.986 18.340 -24.105 1.00 87.69 80 ASP A C 1
ATOM 681 O O . ASP A 1 80 ? 24.842 18.730 -24.904 1.00 87.69 80 ASP A O 1
ATOM 685 N N . LEU A 1 81 ? 23.413 19.179 -23.231 1.00 84.88 81 LEU A N 1
ATOM 686 C CA . LEU A 1 81 ? 23.780 20.594 -23.106 1.00 84.88 81 LEU A CA 1
ATOM 687 C C . LEU A 1 81 ? 25.251 20.772 -22.701 1.00 84.88 81 LEU A C 1
ATOM 689 O O . LEU A 1 81 ? 25.959 21.571 -23.310 1.00 84.88 81 LEU A O 1
ATOM 693 N N . ALA A 1 82 ? 25.729 20.010 -21.712 1.00 83.88 82 ALA A N 1
ATOM 694 C CA . ALA A 1 82 ? 27.121 20.070 -21.265 1.00 83.88 82 ALA A CA 1
ATOM 695 C C . ALA A 1 82 ? 28.116 19.562 -22.328 1.00 83.88 82 ALA A C 1
ATOM 697 O O . ALA A 1 82 ? 29.217 20.090 -22.447 1.00 83.88 82 ALA A O 1
ATOM 698 N N . ALA A 1 83 ? 27.743 18.563 -23.132 1.00 80.56 83 ALA A N 1
ATOM 699 C CA . ALA A 1 83 ? 28.574 18.086 -24.239 1.00 80.56 83 ALA A CA 1
ATOM 700 C C . ALA A 1 83 ? 28.681 19.127 -25.371 1.00 80.56 83 ALA A C 1
ATOM 702 O O . ALA A 1 83 ? 29.746 19.305 -25.968 1.00 80.56 83 ALA A O 1
ATOM 703 N N . THR A 1 84 ? 27.594 19.856 -25.633 1.00 77.69 84 THR A N 1
ATOM 704 C CA . THR A 1 84 ? 27.549 20.903 -26.663 1.00 77.69 84 THR A CA 1
ATOM 705 C C . THR A 1 84 ? 28.422 22.106 -26.290 1.00 77.69 84 THR A C 1
ATOM 707 O O . THR A 1 84 ? 29.161 22.610 -27.135 1.00 77.69 84 THR A O 1
ATOM 710 N N . THR A 1 85 ? 28.415 22.536 -25.023 1.00 71.38 85 THR A N 1
ATOM 711 C CA . THR A 1 85 ? 29.243 23.670 -24.568 1.00 71.38 85 THR A CA 1
ATOM 712 C C . THR A 1 85 ? 30.740 23.367 -24.604 1.00 71.38 85 THR A C 1
ATOM 714 O O . THR A 1 85 ? 31.531 24.235 -24.962 1.00 71.38 85 THR A O 1
ATOM 717 N N . VAL A 1 86 ? 31.138 22.131 -24.295 1.00 70.06 86 VAL A N 1
ATOM 718 C CA . VAL A 1 86 ? 32.547 21.702 -24.355 1.00 70.06 86 VAL A CA 1
ATOM 719 C C . VAL A 1 86 ? 33.056 21.631 -25.800 1.00 70.06 86 VAL A C 1
ATOM 721 O O . VAL A 1 86 ? 34.228 21.898 -26.053 1.00 70.06 86 VAL A O 1
ATOM 724 N N . SER A 1 87 ? 32.176 21.323 -26.755 1.00 61.84 87 SER A N 1
ATOM 725 C CA . SER A 1 87 ? 32.517 21.218 -28.182 1.00 61.84 87 SER A CA 1
ATOM 726 C C . SER A 1 87 ? 32.633 22.579 -28.876 1.00 61.84 87 SER A C 1
ATOM 728 O O . SER A 1 87 ? 33.412 22.717 -29.810 1.00 61.84 87 SER A O 1
ATOM 730 N N . ALA A 1 88 ? 31.880 23.585 -28.420 1.00 59.75 88 ALA A N 1
ATOM 731 C CA . ALA A 1 88 ? 31.892 24.940 -28.981 1.00 59.75 88 ALA A CA 1
ATOM 732 C C . ALA A 1 88 ? 33.074 25.807 -28.505 1.00 59.75 88 ALA A C 1
ATOM 734 O O . ALA A 1 88 ? 33.300 26.885 -29.047 1.00 59.75 88 ALA A O 1
ATOM 735 N N . SER A 1 89 ? 33.811 25.359 -27.484 1.00 57.28 89 SER A N 1
ATOM 736 C CA . SER A 1 89 ? 34.925 26.104 -26.884 1.00 57.28 89 SER A CA 1
ATOM 737 C C . SER A 1 89 ? 36.308 25.634 -27.362 1.00 57.28 89 SER A C 1
ATOM 739 O O . SER A 1 89 ? 37.308 25.976 -26.727 1.00 57.28 89 SER A O 1
ATOM 741 N N . LYS A 1 90 ? 36.367 24.834 -28.435 1.00 50.75 90 LYS A N 1
ATOM 742 C CA . LYS A 1 90 ? 37.589 24.252 -29.000 1.00 50.75 90 LYS A CA 1
ATOM 743 C C . LYS A 1 90 ? 37.790 24.668 -30.451 1.00 50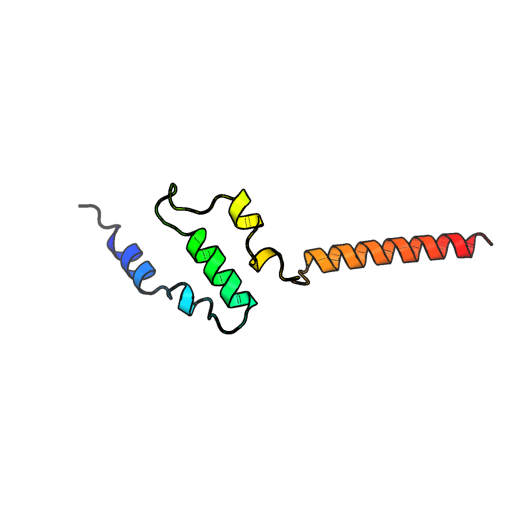.75 90 LYS A C 1
ATOM 745 O O . LYS A 1 90 ? 36.773 24.762 -31.170 1.00 50.75 90 LYS A O 1
#

InterPro domains:
  IPR011009 Protein kinase-like domain superfamily [SSF56112] (15-61)
  IPR051175 Dual specificity CLK kinases [PTHR45646] (6-62)

Foldseek 3Di:
DDPPPPPVVVVVVPDDDLCRVQPPPDPLSVQVSVLVVQQPDPDPVSHDDPVRSCVGVNVVPDDCDPVVVVVVVVVVVVVVVVVVVVVVVD

Radius of gyration: 23.16 Å; chains: 1; bounding box: 73×39×45 Å

pLDDT: mean 81.7, std 13.88, range [40.25, 96.81]

Secondary structure (DSSP, 8-state):
--TTHHHHHHHHHHSPPHHHHS-TTSHHHHHHHHHHHHHS-SSTTTSPPHHHHTTSGGGGS----HHHHHHHHHHHHHHHHHHHHHHHT-

Sequence (90 aa):
MSKRRKHHRKYVRAMKQLHEFIPATTPFNKHFLDLLRRIFVYDPKSRITAKQALKHPWFKESIIDDGTEALRIGQQIRKDLAATTVSASK

Organism: Ajellomyces capsulatus (strain H143) (NCBI:txid544712)